Protein AF-A0A392PKY4-F1 (afdb_monomer_lite)

InterPro domains:
  IPR045021 Protein PSK SIMULATOR [PTHR31730] (8-102)

Sequence (103 aa):
TILYYFGREELRIFSGEVVRFGNRCKDPQWHNLERYFEKLGSELSPQRQLKEEAEMVMQQLMSFVQYTAELYHELHALDRFDQDYRRKLQEEDNSNATQRGKC

Radius of gyration: 35.41 Å; chains: 1; bounding box: 70×19×99 Å

pLDDT: mean 81.21, std 14.96, range [40.72, 97.75]

Secondary structure (DSSP, 8-state):
--HHHHHHHHHHHHHHHHHHHHTTSSSGGGTTHHHHHHHHHHHHHHHHHHHHHHHHHHHHHHHHHHHHHHHHHHHHHHHHHHHHHHHHHHHHHHHHHHHHTT-

Structure (mmCIF, N/CA/C/O backbone):
data_AF-A0A392PKY4-F1
#
_entry.id   AF-A0A392PKY4-F1
#
loop_
_atom_site.group_PDB
_atom_site.id
_atom_site.type_symbol
_atom_site.label_atom_id
_atom_site.label_alt_id
_atom_site.label_comp_id
_atom_site.label_asym_id
_atom_site.label_entity_id
_atom_site.label_seq_id
_atom_site.pdbx_PDB_ins_code
_atom_site.Cartn_x
_atom_site.Cartn_y
_atom_site.Cartn_z
_atom_site.occupancy
_atom_site.B_iso_or_equiv
_atom_site.auth_seq_id
_atom_site.auth_comp_id
_atom_site.auth_asym_id
_atom_site.auth_atom_id
_atom_site.pdbx_PDB_model_num
ATOM 1 N N . THR A 1 1 ? 8.456 7.812 20.003 1.00 48.09 1 THR A N 1
ATOM 2 C CA . THR A 1 1 ? 8.411 6.340 20.153 1.00 48.09 1 THR A CA 1
ATOM 3 C C . THR A 1 1 ? 8.029 5.871 21.555 1.00 48.09 1 THR A C 1
ATOM 5 O O . THR A 1 1 ? 7.241 4.946 21.643 1.00 48.09 1 THR A O 1
ATOM 8 N N . ILE A 1 2 ? 8.442 6.522 22.653 1.00 40.72 2 ILE A N 1
ATOM 9 C CA . ILE A 1 2 ? 8.040 6.120 24.027 1.00 40.72 2 ILE A CA 1
ATOM 10 C C . ILE A 1 2 ? 6.587 6.523 24.382 1.00 40.72 2 ILE A C 1
ATOM 12 O O . ILE A 1 2 ? 5.859 5.742 24.987 1.00 40.72 2 ILE A O 1
ATOM 16 N N . LEU A 1 3 ? 6.101 7.672 23.893 1.00 42.75 3 LEU A N 1
ATOM 17 C CA . LEU A 1 3 ? 4.709 8.124 24.100 1.00 42.75 3 LEU A CA 1
ATOM 18 C C . LEU A 1 3 ? 3.642 7.210 23.461 1.00 42.75 3 LEU A C 1
ATOM 20 O O . LEU A 1 3 ? 2.500 7.195 23.905 1.00 42.75 3 LEU A O 1
ATOM 24 N N . TYR A 1 4 ? 4.007 6.412 22.451 1.00 50.12 4 TYR A N 1
ATOM 25 C CA . TYR A 1 4 ? 3.082 5.481 21.789 1.00 50.12 4 TYR A CA 1
ATOM 26 C C . TYR A 1 4 ? 2.933 4.145 22.541 1.00 50.12 4 TYR A C 1
ATOM 28 O O . TYR A 1 4 ? 1.980 3.403 22.308 1.00 50.12 4 TYR A O 1
ATOM 36 N N . TYR A 1 5 ? 3.874 3.832 23.441 1.00 47.19 5 TYR A N 1
ATOM 37 C CA . TYR A 1 5 ? 3.855 2.612 24.254 1.00 47.19 5 TYR A CA 1
ATOM 38 C C . TYR A 1 5 ? 3.150 2.815 25.599 1.00 47.19 5 TYR A C 1
ATOM 40 O O . TYR A 1 5 ? 2.481 1.899 26.071 1.00 47.19 5 TYR A O 1
ATOM 48 N N . PHE A 1 6 ? 3.207 4.024 26.166 1.00 47.34 6 PHE A N 1
ATOM 49 C CA . PHE A 1 6 ? 2.539 4.347 27.431 1.00 47.34 6 PHE A CA 1
ATOM 50 C C . PHE A 1 6 ? 1.003 4.297 27.317 1.00 47.34 6 PHE A C 1
ATOM 52 O O . PHE A 1 6 ? 0.318 3.792 28.197 1.00 47.34 6 PHE A O 1
ATOM 59 N N . GLY A 1 7 ? 0.452 4.703 26.169 1.00 55.25 7 GLY A N 1
ATOM 60 C CA . GLY A 1 7 ? -0.998 4.792 25.982 1.00 55.25 7 GLY A CA 1
ATOM 61 C C . GLY A 1 7 ? -1.753 3.463 25.844 1.00 55.25 7 GLY A C 1
ATOM 62 O O . GLY A 1 7 ? -2.978 3.482 25.875 1.00 55.25 7 GLY A O 1
ATOM 63 N N . ARG A 1 8 ? -1.084 2.310 25.664 1.00 65.75 8 ARG A N 1
ATOM 64 C CA . ARG A 1 8 ? -1.781 1.017 25.461 1.00 65.75 8 ARG A CA 1
ATOM 65 C C . ARG A 1 8 ? -1.915 0.190 26.732 1.00 65.75 8 ARG A C 1
ATOM 67 O O . ARG A 1 8 ? -2.991 -0.343 26.992 1.00 65.75 8 ARG A O 1
ATOM 74 N N . GLU A 1 9 ? -0.844 0.080 27.507 1.00 72.06 9 GLU A N 1
ATOM 75 C CA . GLU A 1 9 ? -0.861 -0.674 28.762 1.00 72.06 9 GLU A CA 1
ATOM 76 C C . GLU A 1 9 ? -1.716 0.041 29.812 1.00 72.06 9 GLU A C 1
ATOM 78 O O . GLU A 1 9 ? -2.592 -0.579 30.412 1.00 72.06 9 GLU A O 1
ATOM 83 N N . GLU A 1 10 ? -1.552 1.358 29.951 1.00 79.12 10 GLU A N 1
ATO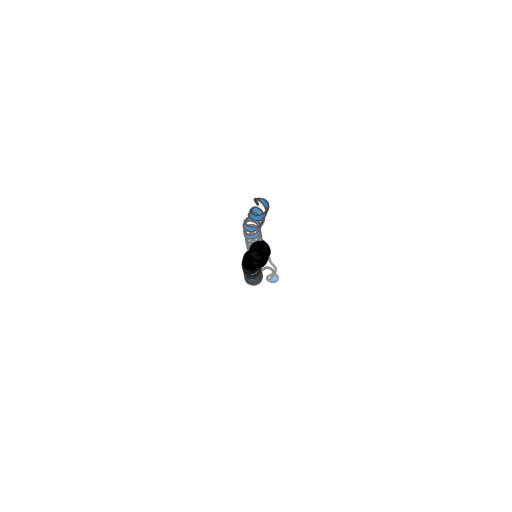M 84 C CA . GLU A 1 10 ? -2.368 2.155 30.867 1.00 79.12 10 GLU A CA 1
ATOM 85 C C . GLU A 1 10 ? -3.848 2.134 30.497 1.00 79.12 10 GLU A C 1
ATOM 87 O O . GLU A 1 10 ? -4.691 1.993 31.376 1.00 79.12 10 GLU A O 1
ATOM 92 N N . LEU A 1 11 ? -4.181 2.200 29.203 1.00 76.00 11 LEU A N 1
ATOM 93 C CA . LEU A 1 11 ? -5.571 2.130 28.753 1.00 76.00 11 LEU A CA 1
ATOM 94 C C . LEU A 1 11 ? -6.185 0.752 29.029 1.00 76.00 11 LEU A C 1
ATOM 96 O O . LEU A 1 11 ? -7.349 0.667 29.418 1.00 76.00 11 LEU A O 1
ATOM 100 N N . ARG A 1 12 ? -5.402 -0.327 28.887 1.00 80.38 12 ARG A N 1
ATOM 101 C CA . ARG A 1 12 ? -5.829 -1.681 29.261 1.00 80.38 12 ARG A CA 1
ATOM 102 C C . ARG A 1 12 ? -6.117 -1.764 30.759 1.00 80.38 12 ARG A C 1
ATOM 104 O O . ARG A 1 12 ? -7.195 -2.217 31.134 1.00 80.38 12 ARG A O 1
ATOM 111 N N . ILE A 1 13 ? -5.198 -1.280 31.596 1.00 82.50 13 ILE A N 1
ATOM 112 C CA . ILE A 1 13 ? -5.363 -1.251 33.057 1.00 82.50 13 ILE A CA 1
ATOM 113 C C . ILE A 1 13 ? -6.590 -0.408 33.435 1.00 82.50 13 ILE A C 1
ATOM 115 O O . ILE A 1 13 ? -7.456 -0.876 34.169 1.00 82.50 13 ILE A O 1
ATOM 119 N N . PHE A 1 14 ? -6.719 0.792 32.867 1.00 85.56 14 PHE A N 1
ATOM 120 C CA . PHE A 1 14 ? -7.847 1.693 33.091 1.00 85.56 14 PHE A CA 1
ATOM 121 C C . PHE A 1 14 ? -9.188 1.052 32.711 1.00 85.56 14 PHE A C 1
ATOM 123 O O . PHE A 1 14 ? -10.121 1.058 33.511 1.00 85.56 14 PHE A O 1
ATOM 130 N N . SER A 1 15 ? -9.287 0.445 31.523 1.00 83.56 15 SER A N 1
ATOM 131 C CA . SER A 1 15 ? -10.516 -0.225 31.077 1.00 83.56 15 SER A CA 1
ATOM 132 C C . SER A 1 15 ? -10.909 -1.399 31.985 1.00 83.56 15 SER A C 1
ATOM 134 O O . SER A 1 15 ? -12.085 -1.541 32.320 1.00 83.56 15 SER A O 1
ATOM 136 N N . GLY A 1 16 ? -9.935 -2.180 32.470 1.00 87.31 16 GLY A N 1
ATOM 137 C CA . GLY A 1 16 ? -10.177 -3.259 33.430 1.00 87.31 16 GLY A CA 1
ATOM 138 C C . GLY A 1 16 ? -10.705 -2.747 34.772 1.00 87.31 16 GLY A C 1
ATOM 139 O O . GLY A 1 16 ? -11.643 -3.314 35.336 1.00 87.31 16 GLY A O 1
ATOM 140 N N . GLU A 1 17 ? -10.172 -1.625 35.257 1.00 92.44 17 GLU A N 1
ATOM 141 C CA . GLU A 1 17 ? -10.660 -0.986 36.480 1.00 92.44 17 GLU A CA 1
ATOM 142 C C . GLU A 1 17 ? -12.092 -0.453 36.305 1.00 92.44 17 GLU A C 1
ATOM 144 O O . GLU A 1 17 ? -12.929 -0.665 37.185 1.00 92.44 17 GLU A O 1
ATOM 149 N N . VAL A 1 18 ? -12.419 0.153 35.155 1.00 90.44 18 VAL A N 1
ATOM 150 C CA . VAL A 1 18 ? -13.783 0.617 34.829 1.00 90.44 18 VAL A CA 1
ATOM 151 C C . VAL A 1 18 ? -14.787 -0.537 34.849 1.00 90.44 18 VAL A C 1
ATOM 153 O O . VAL A 1 18 ? -15.842 -0.406 35.467 1.00 90.44 18 VAL A O 1
ATOM 156 N N . VAL A 1 19 ? -14.458 -1.686 34.249 1.00 90.81 19 VAL A N 1
ATOM 157 C CA . VAL A 1 19 ? -15.309 -2.890 34.299 1.00 90.81 19 VAL A CA 1
ATOM 158 C C . VAL A 1 19 ? -15.488 -3.373 35.738 1.00 90.81 19 VAL A C 1
ATOM 160 O O . VAL A 1 19 ? -16.610 -3.635 36.178 1.00 90.81 19 VAL A O 1
ATOM 163 N N . ARG A 1 20 ? -14.392 -3.453 36.503 1.00 93.25 20 ARG A N 1
ATOM 164 C CA . ARG A 1 20 ? -14.410 -3.927 37.892 1.00 93.25 20 ARG A CA 1
ATOM 165 C C . ARG A 1 20 ? -15.288 -3.054 38.786 1.00 93.25 20 ARG A C 1
ATOM 167 O O . ARG A 1 20 ? -16.014 -3.584 39.627 1.00 93.25 20 ARG A O 1
ATOM 174 N N . PHE A 1 21 ? -15.211 -1.732 38.640 1.00 93.38 21 PHE A N 1
ATOM 175 C CA . PHE A 1 21 ? -16.052 -0.802 39.394 1.00 93.38 21 PHE A CA 1
ATOM 176 C C . PHE A 1 21 ? -17.493 -0.784 38.880 1.00 93.38 21 PHE A C 1
ATOM 178 O O . PHE A 1 21 ? -18.416 -0.788 39.694 1.00 93.38 21 PHE A O 1
ATOM 185 N N . GLY A 1 22 ? -17.692 -0.842 37.562 1.00 91.12 22 GLY A N 1
ATOM 186 C CA . GLY A 1 22 ? -19.008 -0.909 36.928 1.00 91.12 22 GLY A CA 1
ATOM 187 C C . GLY A 1 22 ? -19.829 -2.096 37.424 1.00 91.12 22 GLY A C 1
ATOM 188 O O . GLY A 1 22 ? -20.947 -1.908 37.893 1.00 91.12 22 GLY A O 1
ATOM 189 N N . ASN A 1 23 ? -19.229 -3.288 37.485 1.00 91.31 23 ASN A N 1
ATOM 190 C CA . ASN A 1 23 ? -19.871 -4.504 38.006 1.00 91.31 23 ASN A CA 1
ATOM 191 C C . ASN A 1 23 ? -20.265 -4.426 39.495 1.00 91.31 23 ASN A C 1
ATOM 193 O O . ASN A 1 23 ? -21.047 -5.244 39.970 1.00 91.31 23 ASN A O 1
ATOM 197 N N . ARG A 1 24 ? -19.724 -3.463 40.251 1.00 91.19 24 ARG A N 1
ATOM 198 C CA . ARG A 1 24 ? -20.080 -3.210 41.660 1.00 91.19 24 ARG A CA 1
ATOM 199 C C . ARG A 1 24 ? -21.083 -2.066 41.817 1.00 91.19 24 ARG A C 1
ATOM 201 O O . ARG A 1 24 ? -21.505 -1.776 42.936 1.00 91.19 24 ARG A O 1
ATOM 208 N N . CYS A 1 25 ? -21.435 -1.387 40.728 1.00 92.25 25 CYS A N 1
ATOM 209 C CA . CYS A 1 25 ? -22.397 -0.297 40.747 1.00 92.25 25 CYS A CA 1
ATOM 210 C C . CYS A 1 25 ? -23.789 -0.832 41.110 1.00 92.25 25 CYS A C 1
ATOM 212 O O . CYS A 1 25 ? -24.143 -1.956 40.760 1.00 92.25 25 CYS A O 1
ATOM 214 N N . LYS A 1 26 ? -24.597 -0.028 41.812 1.00 91.19 26 LYS A N 1
ATOM 215 C CA . LYS A 1 26 ? -25.975 -0.412 42.179 1.00 91.19 26 LYS A CA 1
ATOM 216 C C . LYS A 1 26 ? -26.891 -0.540 40.967 1.00 91.19 26 LYS A C 1
ATOM 218 O O . LYS A 1 26 ? -27.897 -1.236 41.033 1.00 91.19 26 LYS A O 1
ATOM 223 N N . ASP A 1 27 ? -26.555 0.173 39.903 1.00 90.62 27 ASP A N 1
ATOM 224 C CA . ASP A 1 27 ? -27.332 0.201 38.683 1.00 90.62 27 ASP A CA 1
ATOM 225 C C . ASP A 1 27 ? -26.796 -0.855 37.695 1.00 90.62 27 ASP A C 1
ATOM 227 O O . ASP A 1 27 ? -25.630 -0.762 37.286 1.00 90.62 27 ASP A O 1
ATOM 231 N N . PRO A 1 28 ? -27.623 -1.849 37.312 1.00 88.25 28 PRO A N 1
ATOM 232 C CA . PRO A 1 28 ? -27.227 -2.934 36.418 1.00 88.25 28 PRO A CA 1
ATOM 233 C C . PRO A 1 28 ? -26.762 -2.478 35.034 1.00 88.25 28 PRO A C 1
ATOM 235 O O . PRO A 1 28 ? -26.084 -3.241 34.351 1.00 88.25 28 PRO A O 1
ATOM 238 N N . GLN A 1 29 ? -27.093 -1.254 34.599 1.00 87.19 29 GLN A N 1
ATOM 239 C CA . GLN A 1 29 ? -26.655 -0.750 33.292 1.00 87.19 29 GLN A CA 1
ATOM 240 C C . GLN A 1 29 ? -25.125 -0.636 33.178 1.00 87.19 29 GLN A C 1
ATOM 242 O O . GLN A 1 29 ? -24.579 -0.696 32.079 1.00 87.19 29 GLN A O 1
ATOM 247 N N . TRP A 1 30 ? -24.432 -0.492 34.313 1.00 89.44 30 TRP A N 1
ATOM 248 C CA . TRP A 1 30 ? -22.970 -0.422 34.377 1.00 89.44 30 TRP A CA 1
ATOM 249 C C . TRP A 1 30 ? -22.312 -1.793 34.540 1.00 89.44 30 TRP A C 1
ATOM 251 O O . TRP A 1 30 ? -21.088 -1.882 34.641 1.00 89.44 30 TRP A O 1
ATOM 261 N N . HIS A 1 31 ? -23.102 -2.865 34.594 1.00 91.50 31 HIS A N 1
ATOM 262 C CA . HIS A 1 31 ? -22.585 -4.226 34.652 1.00 91.50 31 HIS A CA 1
ATOM 263 C C . HIS A 1 31 ? -22.240 -4.707 33.243 1.00 91.50 31 HIS A C 1
ATOM 265 O O . HIS A 1 31 ? -22.823 -4.274 32.251 1.00 91.50 31 HIS A O 1
ATOM 271 N N . ASN A 1 32 ? -21.307 -5.650 33.150 1.00 85.94 32 ASN A N 1
ATOM 272 C CA . ASN A 1 32 ? -20.915 -6.303 31.898 1.00 85.94 32 ASN A CA 1
ATOM 273 C C . ASN A 1 32 ? -20.354 -5.339 30.834 1.00 85.94 32 ASN A C 1
ATOM 275 O O . ASN A 1 32 ? -20.426 -5.620 29.636 1.00 85.94 32 ASN A O 1
ATOM 279 N N . LEU A 1 33 ? -19.747 -4.224 31.265 1.00 87.75 33 LEU A N 1
ATOM 280 C CA . LEU A 1 33 ? -19.034 -3.293 30.379 1.00 87.75 33 LEU A CA 1
ATOM 281 C C . LEU A 1 33 ? -17.907 -3.977 29.588 1.00 87.75 33 LEU A C 1
ATOM 283 O O . LEU A 1 33 ? -17.567 -3.528 28.498 1.00 87.75 33 LEU A O 1
ATOM 287 N N . GLU A 1 34 ? -17.384 -5.096 30.096 1.00 86.19 34 GLU A N 1
ATOM 288 C CA . GLU A 1 34 ? -16.411 -5.960 29.419 1.00 86.19 34 GLU A CA 1
ATOM 289 C C . GLU A 1 34 ? -16.841 -6.305 27.991 1.00 86.19 34 GLU A C 1
ATOM 291 O O . GLU A 1 34 ? -16.085 -6.087 27.052 1.00 86.19 34 GLU A O 1
ATOM 296 N N . ARG A 1 35 ? -18.105 -6.697 27.800 1.00 84.06 35 ARG A N 1
ATOM 297 C CA . ARG A 1 35 ? -18.651 -7.057 26.485 1.00 84.06 35 ARG A CA 1
ATOM 298 C C . ARG A 1 35 ? -18.681 -5.875 25.508 1.00 84.06 35 ARG A C 1
ATOM 300 O O . ARG A 1 35 ? -18.578 -6.067 24.298 1.00 84.06 35 ARG A O 1
ATOM 307 N N . TYR A 1 36 ? -18.824 -4.648 26.012 1.00 81.81 36 TYR A N 1
ATOM 308 C CA . TYR A 1 36 ? -18.767 -3.441 25.184 1.00 81.81 36 TYR A CA 1
ATOM 309 C C . TYR A 1 36 ? -17.327 -3.109 24.788 1.00 81.81 36 TYR A C 1
ATOM 311 O O . TYR A 1 36 ? -17.075 -2.774 23.631 1.00 81.81 36 TYR A O 1
ATOM 319 N N . PHE A 1 37 ? -16.377 -3.248 25.715 1.00 80.44 37 PHE A N 1
ATOM 320 C CA . PHE A 1 37 ? -14.958 -3.050 25.423 1.00 80.44 37 PHE A CA 1
ATOM 321 C C . PHE A 1 37 ? -14.398 -4.121 24.487 1.00 80.44 37 PHE A C 1
ATOM 323 O O . PHE A 1 37 ? -13.646 -3.783 23.577 1.00 80.44 37 PHE A O 1
ATOM 330 N N . GLU A 1 38 ? -14.801 -5.382 24.642 1.00 79.12 38 GLU A N 1
ATOM 331 C CA . GLU A 1 38 ? -14.463 -6.457 23.706 1.00 79.12 38 GLU A CA 1
ATOM 332 C C . GLU A 1 38 ? -14.996 -6.162 22.307 1.00 79.12 38 GLU A C 1
ATOM 334 O O . GLU A 1 38 ? -14.251 -6.267 21.333 1.00 79.12 38 GLU A O 1
ATOM 339 N N . LYS A 1 39 ? -16.254 -5.716 22.196 1.00 77.31 39 LYS A N 1
ATOM 340 C CA . LYS A 1 39 ? -16.841 -5.328 20.910 1.00 77.31 39 LYS A CA 1
ATOM 341 C C . LYS A 1 39 ? -16.056 -4.187 20.257 1.00 77.31 39 LYS A C 1
ATOM 343 O O . LYS A 1 39 ? -15.671 -4.305 19.097 1.00 77.31 39 LYS A O 1
ATOM 348 N N . LEU A 1 40 ? -15.747 -3.128 21.004 1.00 71.88 40 LEU A N 1
ATOM 349 C CA . LEU A 1 40 ? -14.950 -2.003 20.504 1.00 71.88 40 LEU A CA 1
ATOM 350 C C . LEU A 1 40 ? -13.529 -2.434 20.115 1.00 71.88 40 LEU A C 1
ATOM 352 O O . LEU A 1 40 ? -13.027 -2.034 19.068 1.00 71.88 40 LEU A O 1
ATOM 356 N N . GLY A 1 41 ? -12.886 -3.294 20.907 1.00 65.88 41 GLY A N 1
ATOM 357 C CA . GLY A 1 41 ? -11.583 -3.871 20.574 1.00 65.88 41 GLY A CA 1
ATOM 358 C C . GLY A 1 41 ? -11.628 -4.730 19.308 1.00 65.88 41 GLY A C 1
ATOM 359 O O . GLY A 1 41 ? -10.704 -4.678 18.495 1.00 65.88 41 GLY A O 1
ATOM 360 N N . SER A 1 42 ? -12.724 -5.465 19.110 1.00 65.81 42 SER A N 1
ATOM 361 C CA . SER A 1 42 ? -12.960 -6.290 17.927 1.00 65.81 42 SER A CA 1
ATOM 362 C C . SER A 1 42 ? -13.283 -5.483 16.673 1.00 65.81 42 SER A C 1
ATOM 364 O O . SER A 1 42 ? -13.001 -5.979 15.599 1.00 65.81 42 SER A O 1
ATOM 366 N N . GLU A 1 43 ? -13.820 -4.263 16.775 1.00 62.94 43 GLU A N 1
ATOM 367 C CA . GLU A 1 43 ? -14.049 -3.354 15.635 1.00 62.94 43 GLU A CA 1
ATOM 368 C C . GLU A 1 43 ? -12.787 -2.538 15.294 1.00 62.94 43 GLU A C 1
ATOM 370 O O . GLU A 1 43 ? -12.470 -2.312 14.125 1.00 62.94 43 GLU A O 1
ATOM 375 N N . LEU A 1 44 ? -11.997 -2.165 16.308 1.00 62.59 44 LEU A N 1
ATOM 376 C CA . LEU A 1 44 ? -10.695 -1.509 16.131 1.00 62.59 44 LEU A CA 1
ATOM 377 C C . LEU A 1 44 ? -9.630 -2.448 15.538 1.00 62.59 44 LEU A C 1
ATOM 379 O O . LEU A 1 44 ? -8.660 -1.984 14.936 1.00 62.59 44 LEU A O 1
ATOM 383 N N . SER A 1 45 ? -9.794 -3.759 15.714 1.00 63.56 45 SER A N 1
ATOM 384 C CA . SER A 1 45 ? -8.917 -4.805 15.176 1.00 63.56 45 SER A CA 1
ATOM 385 C C . SER A 1 45 ? -8.926 -4.851 13.630 1.00 63.56 45 SER A C 1
ATOM 387 O O . SER A 1 45 ? -7.862 -4.644 13.044 1.00 63.56 45 SER A O 1
ATOM 389 N N . PRO A 1 46 ? -10.082 -4.995 12.946 1.00 70.38 46 PRO A N 1
ATOM 390 C CA . PRO A 1 46 ? -10.202 -4.899 11.496 1.00 70.38 46 PRO A CA 1
ATOM 391 C C . PRO A 1 46 ? -9.666 -3.580 10.956 1.00 70.38 46 PRO A C 1
ATOM 393 O O . PRO A 1 46 ? -8.951 -3.567 9.963 1.00 70.38 46 PRO A O 1
ATOM 396 N N . GLN A 1 47 ? -9.951 -2.461 11.627 1.00 70.56 47 GLN A N 1
ATOM 397 C CA . GLN A 1 47 ? -9.471 -1.158 11.171 1.00 70.56 47 GLN A CA 1
ATOM 398 C C . GLN A 1 47 ? -7.941 -1.030 11.264 1.00 70.56 47 GLN A C 1
ATOM 400 O O . GLN A 1 47 ? -7.325 -0.397 10.407 1.00 70.56 47 GLN A O 1
ATOM 405 N N . ARG A 1 48 ? -7.308 -1.651 12.271 1.00 70.19 48 ARG A N 1
ATOM 406 C CA . ARG A 1 48 ? -5.843 -1.766 12.345 1.00 70.19 48 ARG A CA 1
ATOM 407 C C . ARG A 1 48 ? -5.285 -2.638 11.231 1.00 70.19 48 ARG A C 1
ATOM 409 O O . ARG A 1 48 ? -4.353 -2.199 10.570 1.00 70.19 48 ARG A O 1
ATOM 416 N N . GLN A 1 49 ? -5.872 -3.811 11.005 1.00 71.12 49 GLN A N 1
ATOM 417 C CA . GLN A 1 49 ? -5.443 -4.722 9.941 1.00 71.12 49 GLN A CA 1
ATOM 418 C C . GLN A 1 49 ? -5.530 -4.049 8.568 1.00 71.12 49 GLN A C 1
ATOM 420 O O . GLN A 1 49 ? -4.557 -4.062 7.827 1.00 71.12 49 GLN A O 1
ATOM 425 N N . LEU A 1 50 ? -6.636 -3.358 8.277 1.00 77.12 50 LEU A N 1
ATOM 426 C CA . LEU A 1 50 ? -6.809 -2.599 7.036 1.00 77.12 50 LEU A CA 1
ATOM 427 C C . LEU A 1 50 ? -5.773 -1.480 6.882 1.00 77.12 50 LEU A C 1
ATOM 429 O O . LEU A 1 50 ? -5.301 -1.221 5.778 1.00 77.12 50 LEU A O 1
ATOM 433 N N . LYS A 1 51 ? -5.402 -0.804 7.977 1.00 77.44 51 LYS A N 1
ATOM 434 C CA . LYS A 1 51 ? -4.354 0.224 7.948 1.00 77.44 51 LYS A CA 1
ATOM 435 C C . LYS A 1 51 ? -2.977 -0.384 7.666 1.00 77.44 51 LYS A C 1
ATOM 437 O O . LYS A 1 51 ? -2.239 0.165 6.857 1.00 77.44 51 LYS A O 1
ATOM 442 N N . GLU A 1 52 ? -2.641 -1.486 8.329 1.00 80.12 52 GLU A N 1
ATOM 443 C CA . GLU A 1 52 ? -1.374 -2.204 8.136 1.00 80.12 52 GLU A CA 1
ATOM 444 C C . GLU A 1 52 ? -1.270 -2.783 6.716 1.00 80.12 52 GLU A C 1
ATOM 446 O O . GLU A 1 52 ? -0.224 -2.677 6.077 1.00 80.12 52 GLU A O 1
ATOM 451 N N . GLU A 1 53 ? -2.368 -3.318 6.181 1.00 80.44 53 GLU A N 1
ATOM 452 C CA . GLU A 1 53 ? -2.460 -3.807 4.805 1.00 80.44 53 GLU A CA 1
ATOM 453 C C . GLU A 1 53 ? -2.303 -2.667 3.790 1.00 80.44 53 GLU A C 1
ATOM 455 O O . GLU A 1 53 ? -1.497 -2.771 2.867 1.00 80.44 53 GLU A O 1
ATOM 460 N N . ALA A 1 54 ? -2.990 -1.538 3.992 1.00 79.62 54 ALA A N 1
ATOM 461 C CA . ALA A 1 54 ? -2.835 -0.359 3.143 1.00 79.62 54 ALA A CA 1
ATOM 462 C C . ALA A 1 54 ? -1.396 0.187 3.165 1.00 79.62 54 ALA A C 1
ATOM 464 O O . ALA A 1 54 ? -0.868 0.580 2.124 1.00 79.62 54 ALA A O 1
ATOM 465 N N . GLU A 1 55 ? -0.740 0.186 4.328 1.00 83.56 55 GLU A N 1
ATOM 466 C CA . GLU A 1 55 ? 0.659 0.594 4.464 1.00 83.56 55 GLU A CA 1
ATOM 467 C C . GLU A 1 55 ? 1.600 -0.371 3.725 1.00 83.56 55 GLU A C 1
ATOM 469 O O . GLU A 1 55 ? 2.486 0.077 2.996 1.00 83.56 55 GLU A O 1
ATOM 474 N N . MET A 1 56 ? 1.364 -1.683 3.815 1.00 87.69 56 MET A N 1
ATOM 475 C CA . MET A 1 56 ? 2.118 -2.691 3.064 1.00 87.69 56 MET A CA 1
ATOM 476 C C . MET A 1 56 ? 1.963 -2.512 1.547 1.00 87.69 56 MET A C 1
ATOM 478 O O . MET A 1 56 ? 2.958 -2.516 0.818 1.00 87.69 56 MET A O 1
ATOM 482 N N . VAL A 1 57 ? 0.732 -2.308 1.070 1.00 89.44 57 VAL A N 1
ATOM 483 C CA . VAL A 1 57 ? 0.441 -2.059 -0.350 1.00 89.44 57 VAL A CA 1
ATOM 484 C C . VAL A 1 57 ? 1.120 -0.772 -0.823 1.00 89.44 57 VAL A C 1
ATOM 486 O O . VAL A 1 57 ? 1.711 -0.747 -1.901 1.00 89.44 57 VAL A O 1
ATOM 489 N N . MET A 1 58 ? 1.106 0.288 -0.011 1.00 87.69 58 MET A N 1
ATOM 490 C CA . MET A 1 58 ? 1.790 1.543 -0.328 1.00 87.69 58 MET A CA 1
ATOM 491 C C . MET A 1 58 ? 3.305 1.343 -0.477 1.00 87.69 58 MET A C 1
ATOM 493 O O . MET A 1 58 ? 3.894 1.867 -1.420 1.00 87.69 58 MET A O 1
ATOM 497 N N . GLN A 1 59 ? 3.935 0.552 0.398 1.00 87.62 59 GLN A N 1
ATOM 498 C CA . GLN A 1 59 ? 5.363 0.232 0.281 1.00 87.62 59 GLN A CA 1
ATOM 499 C C . GLN A 1 59 ? 5.673 -0.548 -1.003 1.00 87.62 59 GLN A C 1
ATOM 501 O O . GLN A 1 59 ? 6.629 -0.219 -1.703 1.00 87.62 59 GLN A O 1
ATOM 506 N N . GLN A 1 60 ? 4.837 -1.525 -1.368 1.00 89.94 60 GLN A N 1
ATOM 507 C CA . GLN A 1 60 ? 4.994 -2.250 -2.634 1.00 89.94 60 GLN A CA 1
ATOM 508 C C . GLN A 1 60 ? 4.853 -1.327 -3.851 1.00 89.94 60 GLN A C 1
ATOM 510 O O . GLN A 1 60 ? 5.660 -1.399 -4.777 1.00 89.94 60 GLN A O 1
ATOM 515 N N . LEU A 1 61 ? 3.873 -0.419 -3.837 1.00 91.00 61 LEU A N 1
ATOM 516 C CA . LEU A 1 61 ? 3.693 0.572 -4.899 1.00 91.00 61 LEU A CA 1
ATOM 517 C C . LEU A 1 61 ? 4.915 1.487 -5.035 1.00 91.00 61 LEU A C 1
ATOM 519 O O . LEU A 1 61 ? 5.359 1.741 -6.153 1.00 91.00 61 LEU A O 1
ATOM 523 N N . MET A 1 62 ? 5.498 1.931 -3.920 1.00 89.06 62 MET A N 1
ATOM 524 C CA . MET A 1 62 ? 6.733 2.723 -3.929 1.00 89.06 62 MET A CA 1
ATOM 525 C C . MET A 1 62 ? 7.898 1.957 -4.568 1.00 89.06 62 MET A C 1
ATOM 527 O O . MET A 1 62 ? 8.622 2.524 -5.388 1.00 89.06 62 MET A O 1
ATOM 531 N N . SER A 1 63 ? 8.054 0.664 -4.263 1.00 90.62 63 SER A N 1
ATOM 532 C CA . SER A 1 63 ? 9.061 -0.178 -4.921 1.00 90.62 63 SER A CA 1
ATOM 533 C C . SER A 1 63 ? 8.822 -0.295 -6.428 1.00 90.62 63 SER A C 1
ATOM 535 O O . SER A 1 63 ? 9.764 -0.163 -7.204 1.00 90.62 63 SER A O 1
ATOM 537 N N . PHE A 1 64 ? 7.574 -0.479 -6.869 1.00 93.19 64 PHE A N 1
ATOM 538 C CA . PHE A 1 64 ? 7.265 -0.539 -8.301 1.00 93.19 64 PHE A CA 1
ATOM 539 C C . PHE A 1 64 ? 7.549 0.773 -9.027 1.00 93.19 64 PHE A C 1
ATOM 541 O O . PHE A 1 64 ? 8.074 0.746 -10.141 1.00 93.19 64 PHE A O 1
ATOM 548 N N . VAL A 1 65 ? 7.254 1.916 -8.406 1.00 96.12 65 VAL A N 1
ATOM 549 C CA . VAL A 1 65 ? 7.604 3.231 -8.960 1.00 96.12 65 VAL A CA 1
ATOM 550 C C . VAL A 1 65 ? 9.118 3.351 -9.141 1.00 96.12 65 VAL A C 1
ATOM 552 O O . VAL A 1 65 ? 9.562 3.763 -10.211 1.00 96.12 65 VAL A O 1
ATOM 555 N N . GLN A 1 66 ? 9.905 2.929 -8.147 1.00 92.88 66 GLN A N 1
ATOM 556 C CA . GLN A 1 66 ? 11.367 2.953 -8.225 1.00 92.88 66 GLN A CA 1
ATOM 557 C C . GLN A 1 66 ? 11.894 2.071 -9.368 1.00 92.88 66 GLN A C 1
ATOM 559 O O . GLN A 1 66 ? 12.655 2.551 -10.207 1.00 92.88 66 GLN A O 1
ATOM 564 N N . TYR A 1 67 ? 11.433 0.821 -9.469 1.00 94.31 67 TYR A N 1
ATOM 565 C CA . TYR A 1 67 ? 11.836 -0.076 -10.560 1.00 94.31 67 TYR A CA 1
ATOM 566 C C . TYR A 1 67 ? 11.432 0.447 -11.938 1.00 94.31 67 TYR A C 1
ATOM 568 O O . TYR A 1 67 ? 12.171 0.305 -12.909 1.00 94.31 67 TYR A O 1
ATOM 576 N N . THR A 1 68 ? 10.265 1.082 -12.031 1.00 93.25 68 THR A N 1
ATOM 577 C CA . THR A 1 68 ? 9.802 1.678 -13.286 1.00 93.25 68 THR A CA 1
ATOM 578 C C . THR A 1 68 ? 10.681 2.865 -13.682 1.00 93.25 68 THR A C 1
ATOM 580 O O . THR A 1 68 ? 11.020 3.006 -14.855 1.00 93.25 68 THR A O 1
ATOM 583 N N . ALA A 1 69 ? 11.096 3.699 -12.724 1.00 96.12 69 ALA A N 1
ATOM 584 C CA . ALA A 1 69 ? 12.019 4.802 -12.980 1.00 96.12 69 ALA A CA 1
ATOM 585 C C . ALA A 1 69 ? 13.385 4.299 -13.473 1.00 96.12 69 ALA A C 1
ATOM 587 O O . ALA A 1 69 ? 13.906 4.815 -14.461 1.00 96.12 69 ALA A O 1
ATOM 588 N N . GLU A 1 70 ? 13.932 3.257 -12.843 1.00 97.31 70 GLU A N 1
ATOM 589 C CA . GLU A 1 70 ? 15.173 2.606 -13.282 1.00 97.31 70 GLU A CA 1
ATOM 590 C C . GLU A 1 70 ? 15.054 2.068 -14.710 1.00 97.31 70 GLU A C 1
ATOM 592 O O . GLU A 1 70 ? 15.910 2.344 -15.549 1.00 97.31 70 GLU A O 1
ATOM 597 N N . LEU A 1 71 ? 13.946 1.397 -15.033 1.00 97.69 71 LEU A N 1
ATOM 5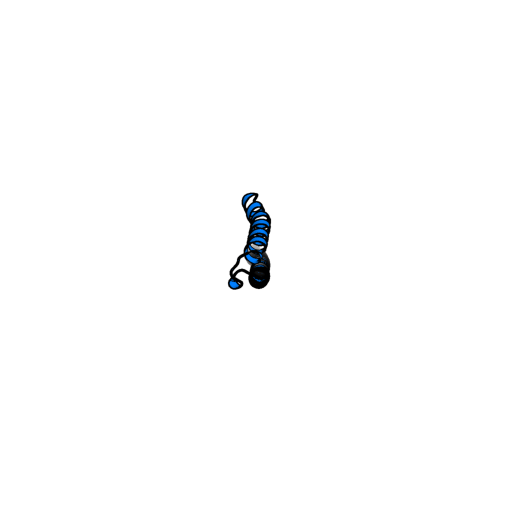98 C CA . LEU A 1 71 ? 13.702 0.899 -16.385 1.00 97.69 71 LEU A CA 1
ATOM 599 C C . LEU A 1 71 ? 13.666 2.032 -17.423 1.00 97.69 71 LEU A C 1
ATOM 601 O O . LEU A 1 71 ? 14.239 1.896 -18.504 1.00 97.69 71 LEU A O 1
ATOM 605 N N . TYR A 1 72 ? 13.031 3.163 -17.101 1.00 97.75 72 TYR A N 1
ATOM 606 C CA . TYR 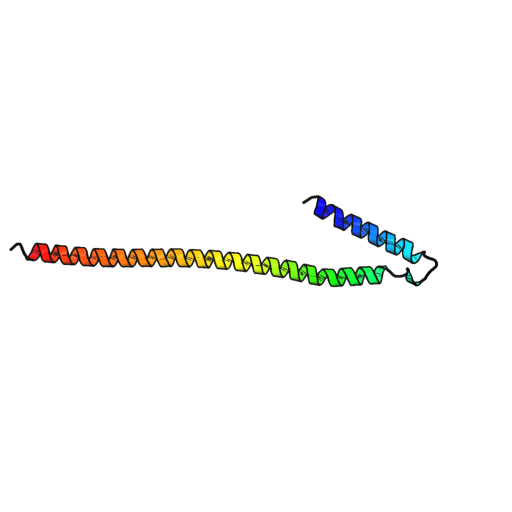A 1 72 ? 13.033 4.337 -17.978 1.00 97.75 72 TYR A CA 1
ATOM 607 C C . TYR A 1 72 ? 14.428 4.945 -18.148 1.00 97.75 72 TYR A C 1
ATOM 609 O O . TYR A 1 72 ? 14.762 5.403 -19.243 1.00 97.75 72 TYR A O 1
ATOM 617 N N . HIS A 1 73 ? 15.250 4.947 -17.098 1.00 97.19 73 HIS A N 1
ATOM 618 C CA . HIS A 1 73 ? 16.632 5.409 -17.192 1.00 97.19 73 HIS A CA 1
ATOM 619 C C . HIS A 1 73 ? 17.467 4.534 -18.132 1.00 97.19 73 HIS A C 1
ATOM 621 O O . HIS A 1 73 ? 18.183 5.077 -18.977 1.00 97.19 73 HIS A O 1
ATOM 627 N N . GLU A 1 74 ? 17.328 3.211 -18.044 1.00 97.12 74 GLU A N 1
ATOM 628 C CA . GLU A 1 74 ? 18.015 2.268 -18.933 1.00 97.12 74 GLU A CA 1
ATOM 629 C C . GLU A 1 74 ? 17.523 2.375 -20.379 1.00 97.12 74 GLU A C 1
ATOM 631 O O . GLU A 1 74 ? 18.327 2.411 -21.312 1.00 97.12 74 GLU A O 1
ATOM 636 N N . LEU A 1 75 ? 16.210 2.519 -20.581 1.00 97.50 75 LEU A N 1
ATOM 637 C CA . LEU A 1 75 ? 15.640 2.734 -21.911 1.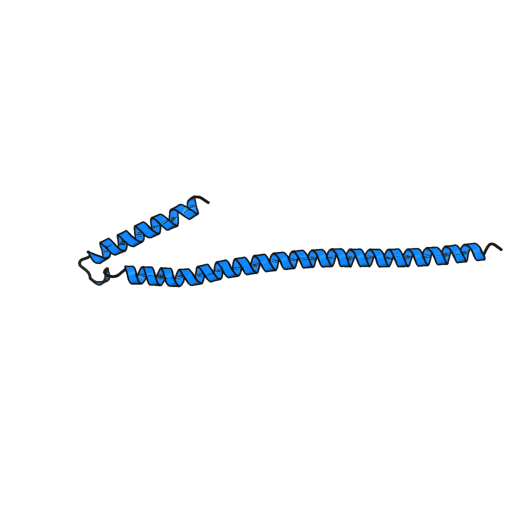00 97.50 75 LEU A CA 1
ATOM 638 C C . LEU A 1 75 ? 16.209 4.005 -22.558 1.00 97.50 75 LEU A C 1
ATOM 640 O O . LEU A 1 75 ? 16.653 3.983 -23.703 1.00 97.50 75 LEU A O 1
ATOM 644 N N . HIS A 1 76 ? 16.284 5.101 -21.801 1.00 97.06 76 HIS A N 1
ATOM 645 C CA . HIS A 1 76 ? 16.885 6.338 -22.292 1.00 97.06 76 HIS A CA 1
ATOM 646 C C . HIS A 1 76 ? 18.396 6.184 -22.548 1.00 97.06 76 HIS A C 1
ATOM 648 O O . HIS A 1 76 ? 18.954 6.844 -23.431 1.00 97.06 76 HIS A O 1
ATOM 654 N N . ALA A 1 77 ? 19.106 5.355 -21.778 1.00 97.31 77 ALA A N 1
ATOM 655 C CA . ALA A 1 77 ? 20.506 5.056 -22.060 1.00 97.31 77 ALA A CA 1
ATOM 656 C C . ALA A 1 77 ? 20.648 4.323 -23.401 1.00 97.31 77 ALA A C 1
ATOM 658 O O . ALA A 1 77 ? 21.485 4.721 -24.214 1.00 97.31 77 ALA A O 1
ATOM 659 N N . LEU A 1 78 ? 19.791 3.332 -23.661 1.00 97.31 78 LEU A N 1
ATOM 660 C CA . LEU A 1 78 ? 19.755 2.587 -24.918 1.00 97.31 78 LEU A CA 1
ATOM 661 C C . LEU A 1 78 ? 19.487 3.497 -26.124 1.00 97.31 78 LEU A C 1
ATOM 663 O O . LEU A 1 78 ? 20.211 3.411 -27.114 1.00 97.31 78 LEU A O 1
ATOM 667 N N . ASP A 1 79 ? 18.532 4.423 -26.018 1.00 96.94 79 ASP A N 1
ATOM 668 C CA . ASP A 1 79 ? 18.238 5.385 -27.089 1.00 96.94 79 ASP A CA 1
ATOM 669 C C . ASP A 1 79 ? 19.457 6.251 -27.442 1.00 96.94 79 ASP A C 1
ATOM 671 O O . ASP A 1 79 ? 19.715 6.533 -28.616 1.00 96.94 79 ASP A O 1
ATOM 675 N N . ARG A 1 80 ? 20.246 6.661 -26.438 1.00 96.56 80 ARG A N 1
ATOM 676 C CA . ARG A 1 80 ? 21.497 7.397 -26.684 1.00 96.56 80 ARG A CA 1
ATOM 677 C C . ARG A 1 80 ? 22.535 6.524 -27.382 1.00 96.56 80 ARG A C 1
ATOM 679 O O . ARG A 1 80 ? 23.191 7.000 -28.306 1.00 96.56 80 ARG A O 1
ATOM 686 N N . PHE A 1 81 ? 22.671 5.263 -26.968 1.00 96.06 81 PHE A N 1
ATOM 687 C CA . PHE A 1 81 ? 23.591 4.328 -27.615 1.00 96.06 81 PHE A CA 1
ATOM 688 C C . PHE A 1 81 ? 23.236 4.098 -29.086 1.00 96.06 81 PHE A C 1
ATOM 690 O O . PHE A 1 81 ? 24.136 4.106 -29.925 1.00 96.06 81 PHE A O 1
ATOM 697 N N . ASP A 1 82 ? 21.952 3.953 -29.417 1.00 96.06 82 ASP A N 1
ATOM 698 C CA . ASP A 1 82 ? 21.509 3.774 -30.803 1.00 96.06 82 ASP A CA 1
ATOM 699 C C . ASP A 1 82 ? 21.796 5.018 -31.661 1.00 96.06 82 ASP A C 1
ATOM 701 O O . ASP A 1 82 ? 22.333 4.921 -32.767 1.00 96.06 82 ASP A O 1
ATOM 705 N N . GLN A 1 83 ? 21.535 6.215 -31.126 1.00 95.25 83 GLN A N 1
ATOM 706 C CA . GLN A 1 83 ? 21.855 7.470 -31.813 1.00 95.25 83 GLN A CA 1
ATOM 707 C C . GLN A 1 83 ? 23.355 7.616 -32.089 1.00 95.25 83 GLN A C 1
ATOM 709 O O . GLN A 1 83 ? 23.746 7.998 -33.195 1.00 95.25 83 GLN A O 1
ATOM 714 N N . ASP A 1 84 ? 24.197 7.309 -31.103 1.00 95.62 84 ASP A N 1
ATOM 715 C CA . ASP A 1 84 ? 25.648 7.374 -31.264 1.00 95.62 84 ASP A CA 1
ATOM 716 C C . ASP A 1 84 ? 26.160 6.303 -32.239 1.00 95.62 84 ASP A C 1
ATOM 718 O O . ASP A 1 84 ? 27.049 6.589 -33.044 1.00 95.62 84 ASP A O 1
ATOM 722 N N . TYR A 1 85 ? 25.576 5.099 -32.239 1.00 94.56 85 TYR A N 1
ATOM 723 C CA . TYR A 1 85 ? 25.888 4.057 -33.220 1.00 94.56 85 TYR A CA 1
ATOM 724 C C . TYR A 1 85 ? 25.573 4.515 -34.650 1.00 94.56 85 TYR A C 1
ATOM 726 O O . TYR A 1 85 ? 26.426 4.435 -35.537 1.00 94.56 85 TYR A O 1
ATOM 734 N N . ARG A 1 86 ? 24.383 5.086 -34.869 1.00 93.94 86 ARG A N 1
ATOM 735 C CA . ARG A 1 86 ? 23.971 5.621 -36.175 1.00 93.94 86 ARG A CA 1
ATOM 736 C C . ARG A 1 86 ? 24.859 6.774 -36.642 1.00 93.94 86 ARG A C 1
ATOM 738 O O . ARG A 1 86 ? 25.174 6.846 -37.829 1.00 93.94 86 ARG A O 1
ATOM 745 N N . ARG A 1 87 ? 25.292 7.654 -35.730 1.00 93.94 87 ARG A N 1
ATOM 746 C CA . ARG A 1 87 ? 26.217 8.754 -36.052 1.00 93.94 87 ARG A CA 1
ATOM 747 C C . ARG A 1 87 ? 27.564 8.224 -36.542 1.00 93.94 87 ARG A C 1
ATOM 749 O O . ARG A 1 87 ? 28.043 8.677 -37.577 1.00 93.94 87 ARG A O 1
ATOM 756 N N . LYS A 1 88 ? 28.132 7.230 -35.851 1.00 91.56 88 LYS A N 1
ATOM 757 C CA . LYS A 1 88 ? 29.399 6.599 -36.255 1.00 91.56 88 LYS A CA 1
ATOM 758 C C . LYS A 1 88 ? 29.315 5.963 -37.639 1.00 91.56 88 LYS A C 1
ATOM 760 O O . LYS A 1 88 ? 30.221 6.155 -38.440 1.00 91.56 88 LYS A O 1
ATOM 765 N N . LEU A 1 89 ? 28.211 5.277 -37.940 1.00 90.25 89 LEU A N 1
ATOM 766 C CA . LEU A 1 89 ? 27.994 4.683 -39.261 1.00 90.25 89 LEU A CA 1
ATOM 767 C C . LEU A 1 89 ? 28.029 5.751 -40.371 1.00 90.25 89 LEU A C 1
ATOM 769 O O . LEU A 1 89 ? 28.681 5.577 -41.396 1.00 90.25 89 LEU A O 1
ATOM 773 N N . GLN A 1 90 ? 27.387 6.900 -40.133 1.00 88.00 90 GLN A N 1
ATOM 774 C CA . GLN A 1 90 ? 27.389 8.021 -41.076 1.00 88.00 90 GLN A CA 1
ATOM 775 C C . GLN A 1 90 ? 28.775 8.678 -41.218 1.00 88.00 90 GLN A C 1
ATOM 777 O O . GLN A 1 90 ? 29.157 9.095 -42.313 1.00 88.00 90 GLN A O 1
ATOM 782 N N . GLU A 1 91 ? 29.536 8.799 -40.129 1.00 86.94 91 GLU A N 1
ATOM 783 C CA . GLU A 1 91 ? 30.909 9.320 -40.157 1.00 86.94 91 GLU A CA 1
ATOM 784 C C . GLU A 1 91 ? 31.850 8.403 -40.957 1.00 86.94 91 GLU A C 1
ATOM 786 O O . GLU A 1 91 ? 32.648 8.897 -41.762 1.00 86.94 91 GLU A O 1
ATOM 791 N N . GLU A 1 92 ? 31.715 7.082 -40.811 1.00 82.62 92 GLU A N 1
ATOM 792 C CA . GLU A 1 92 ? 32.463 6.098 -41.599 1.00 82.62 92 GLU A CA 1
ATOM 793 C C . GLU A 1 92 ? 32.144 6.217 -43.097 1.00 82.62 92 GLU A C 1
ATOM 795 O O . GLU A 1 92 ? 33.065 6.370 -43.905 1.00 82.62 92 GLU A O 1
ATOM 800 N N . ASP A 1 93 ? 30.867 6.271 -43.483 1.00 78.00 93 ASP A N 1
ATOM 801 C CA . ASP A 1 93 ? 30.459 6.453 -44.885 1.00 78.00 93 ASP A CA 1
ATOM 802 C C . ASP A 1 93 ? 31.008 7.753 -45.505 1.00 78.00 93 ASP A C 1
ATOM 804 O O . ASP A 1 93 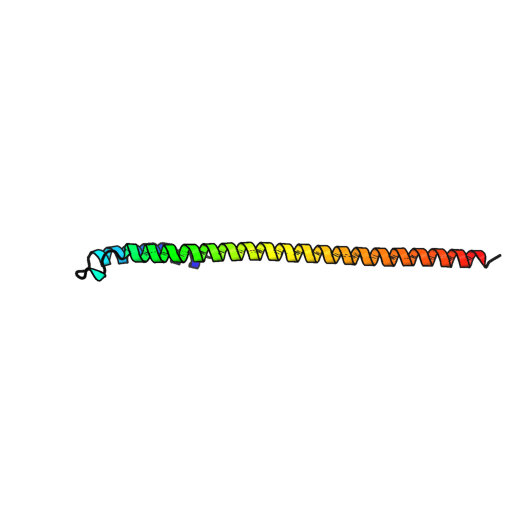? 31.540 7.752 -46.622 1.00 78.00 93 ASP A O 1
ATOM 808 N N . ASN A 1 94 ? 30.959 8.867 -44.768 1.00 74.81 94 ASN A N 1
ATOM 809 C CA . ASN A 1 94 ? 31.476 10.159 -45.231 1.00 74.81 94 ASN A CA 1
ATOM 810 C C . ASN A 1 94 ? 33.008 10.160 -45.389 1.00 74.81 94 ASN A C 1
ATOM 812 O O . ASN A 1 94 ? 33.551 10.766 -46.323 1.00 74.81 94 ASN A O 1
ATOM 816 N N . SER A 1 95 ? 33.725 9.476 -44.494 1.00 72.12 95 SER A N 1
ATOM 817 C CA . SER A 1 95 ? 35.185 9.354 -44.566 1.00 72.12 95 SER A CA 1
ATOM 818 C C . SER A 1 95 ? 35.633 8.484 -45.750 1.00 72.12 95 SER A C 1
ATOM 820 O O . SER A 1 95 ? 36.563 8.859 -46.472 1.00 72.12 95 SER A O 1
ATOM 822 N N . ASN A 1 96 ? 34.893 7.410 -46.043 1.00 65.50 96 ASN A N 1
ATOM 823 C CA . ASN A 1 96 ? 35.097 6.549 -47.209 1.00 65.50 96 ASN A CA 1
ATOM 824 C C . ASN A 1 96 ? 34.824 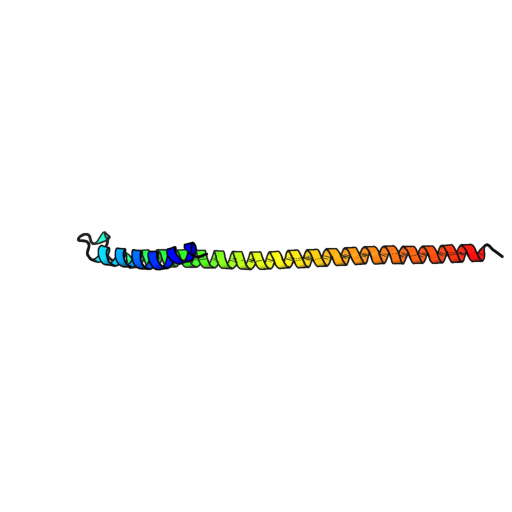7.287 -48.534 1.00 65.50 96 ASN A C 1
ATOM 826 O O . ASN A 1 96 ? 35.593 7.159 -49.492 1.00 65.50 96 ASN A O 1
ATOM 830 N N . ALA A 1 97 ? 33.776 8.117 -48.593 1.00 63.34 97 ALA A N 1
ATOM 831 C CA . ALA A 1 97 ? 33.495 8.961 -49.758 1.00 63.34 97 ALA A CA 1
ATOM 832 C C . ALA A 1 97 ? 34.610 9.998 -50.006 1.00 63.34 97 ALA A C 1
ATOM 834 O O . ALA A 1 97 ? 35.012 10.231 -51.148 1.00 63.34 97 ALA A O 1
ATOM 835 N N . THR A 1 98 ? 35.171 10.566 -48.935 1.00 60.69 98 THR A N 1
ATOM 836 C CA . THR A 1 98 ? 36.262 11.553 -49.001 1.00 60.69 98 THR A CA 1
ATOM 837 C C . THR A 1 98 ? 37.591 10.939 -49.468 1.00 60.69 98 THR A C 1
ATOM 839 O O . THR A 1 98 ? 38.389 11.621 -50.111 1.00 60.69 98 THR A O 1
ATOM 842 N N . GLN A 1 99 ? 37.846 9.655 -49.188 1.00 60.44 99 GLN A N 1
ATOM 843 C CA . GLN A 1 99 ? 39.032 8.946 -49.689 1.00 60.44 99 GLN A CA 1
ATOM 844 C C . GLN A 1 99 ? 38.919 8.556 -51.171 1.00 60.44 99 GLN A C 1
ATOM 846 O O . GLN A 1 99 ? 39.916 8.615 -51.887 1.00 60.44 99 GLN A O 1
ATOM 851 N N . ARG A 1 100 ? 37.718 8.226 -51.664 1.00 58.56 100 ARG A N 1
ATOM 852 C CA . ARG A 1 100 ? 37.484 7.889 -53.083 1.00 58.56 100 ARG A CA 1
ATOM 853 C C . ARG A 1 100 ? 37.557 9.081 -54.043 1.00 58.56 100 ARG A C 1
ATOM 855 O O . ARG A 1 100 ? 37.811 8.874 -55.223 1.00 58.56 100 ARG A O 1
ATOM 862 N N . GLY A 1 101 ? 37.357 10.305 -53.557 1.00 56.03 101 GLY A N 1
ATOM 863 C CA . GLY A 1 101 ? 37.472 11.535 -54.354 1.00 56.03 101 GLY A CA 1
ATOM 864 C C . GLY A 1 101 ? 38.896 12.093 -54.498 1.00 56.03 101 GLY A C 1
ATOM 865 O O . GLY A 1 101 ? 39.053 13.189 -55.027 1.00 56.03 101 GLY A O 1
ATOM 866 N N . LYS A 1 102 ? 39.923 11.392 -53.993 1.00 53.78 102 LYS A N 1
ATOM 867 C CA . LYS A 1 102 ? 41.336 11.823 -54.019 1.00 53.78 102 LYS A CA 1
ATOM 868 C C . LYS A 1 102 ? 42.218 11.035 -55.007 1.00 53.78 102 LYS A C 1
ATOM 870 O O . LYS A 1 102 ? 43.439 11.053 -54.855 1.00 53.78 102 LYS A O 1
ATOM 875 N N . CYS A 1 103 ? 41.625 10.363 -55.994 1.00 43.94 103 CYS A N 1
ATOM 876 C CA . CYS A 1 103 ? 42.337 9.757 -57.126 1.00 43.94 103 CYS A CA 1
ATOM 877 C C . CYS A 1 103 ? 42.116 10.563 -58.404 1.00 43.94 103 CYS A C 1
ATOM 879 O O . CYS A 1 103 ? 40.952 10.956 -58.643 1.00 43.94 103 CYS A O 1
#

Foldseek 3Di:
DVVVVVVPVVVVVVQVVQQVVLCVDPDCVSHPCVVVVVVVVVVVVVVVVVVVVVVVVVVVVVVVVVVVVVVVVVVVVVVVVVVVVVVVVVVVVVVVVVVVVPD

Organism: NCBI:txid97028